Protein AF-A0A661W5M6-F1 (afdb_monomer)

Foldseek 3Di:
DDDDPVVVVVVVVVVVVVLVVVLVVADAFDKFFDFQAAAEAEEEDPCVVVVVVVCVVVVVVVHRYMYGYGDDPPVNNVVSVVVVCPRYND

Nearest PDB structures (foldseek):
  6n2o-assembly1_A  TM=7.840E-01  e=5.916E-04  Magnetococcus marinus MC-1
  6cip-assembly2_C  TM=6.837E-01  e=4.837E-03  Moorella thermoacetica ATCC 39073
  6cip-assembly3_E  TM=6.842E-01  e=5.176E-03  Moorella thermoacetica ATCC 39073
  6ciq-assembly2_C  TM=6.889E-01  e=5.928E-03  Moorella thermoacetica ATCC 39073
  6cin-assembly2_D  TM=6.575E-01  e=6.788E-03  Moorella thermoacetica ATCC 39073

Secondary structure (DSSP, 8-state):
----HHHHHHHHHHHHHHHHHHHHTPPPPEEES-SS-SEEEEEETTHHHHHHHHHHHHHHTT--EEEEEES--SS--HHHHHHHHTT---

Solvent-accessible surface area (backbone atoms only — not comparable to full-atom values): 5263 Å² total; per-residue (Å²): 135,90,80,54,69,66,62,50,49,54,51,50,54,53,49,52,56,51,48,59,56,52,52,73,70,56,74,76,62,47,72,45,68,64,88,78,23,57,36,57,46,76,43,49,69,84,45,52,62,60,56,45,51,48,35,58,55,43,41,73,76,67,44,49,36,22,37,43,36,34,91,62,69,77,65,68,58,58,71,60,50,52,61,66,47,71,66,49,71,75

pLDDT: mean 89.0, std 5.55, range [62.25, 95.62]

Sequence (90 aa):
MIEDAGTRTAMVLKYLRKLGALSQEMGAPQTWGGPGAEVTLIGWGSTYSALGEVVDVVGRDGLKTNLIHMTKVWPFPAALLAERLRSARR

Structure (mmCIF, N/CA/C/O backbone):
data_AF-A0A661W5M6-F1
#
_entry.id   AF-A0A661W5M6-F1
#
loop_
_atom_site.group_PDB
_atom_site.id
_atom_site.type_symbol
_atom_site.label_atom_id
_atom_site.label_alt_id
_atom_site.label_comp_id
_atom_site.label_asym_id
_atom_site.label_entity_id
_atom_site.label_seq_id
_atom_site.pdbx_PDB_ins_code
_atom_site.Cartn_x
_atom_site.Cartn_y
_atom_site.Cartn_z
_atom_site.occupancy
_atom_site.B_iso_or_equiv
_atom_site.auth_seq_id
_atom_site.auth_comp_id
_atom_site.auth_asym_id
_atom_site.auth_atom_id
_atom_site.pdbx_PDB_model_num
ATOM 1 N N . MET A 1 1 ? 5.560 6.554 -37.492 1.00 62.25 1 MET A N 1
ATOM 2 C CA . MET A 1 1 ? 5.719 5.595 -36.377 1.00 62.25 1 MET A CA 1
ATOM 3 C C . MET A 1 1 ? 7.043 4.876 -36.614 1.00 62.25 1 MET A C 1
ATOM 5 O O . MET A 1 1 ? 7.295 4.535 -37.759 1.00 62.25 1 MET A O 1
ATOM 9 N N . ILE A 1 2 ? 7.939 4.775 -35.624 1.00 73.25 2 ILE A N 1
ATOM 10 C CA . ILE A 1 2 ? 9.212 4.044 -35.790 1.00 73.25 2 ILE A CA 1
ATOM 11 C C . ILE A 1 2 ? 8.957 2.593 -35.381 1.00 73.25 2 ILE A C 1
ATOM 13 O O . ILE A 1 2 ? 8.606 2.348 -34.228 1.00 73.25 2 ILE A O 1
ATOM 17 N N . GLU A 1 3 ? 9.111 1.661 -36.319 1.00 84.06 3 GLU A N 1
ATOM 18 C CA . GLU A 1 3 ? 8.780 0.238 -36.136 1.00 84.06 3 GLU A CA 1
ATOM 19 C C . GLU A 1 3 ? 9.994 -0.694 -36.260 1.00 84.06 3 GLU A C 1
ATOM 21 O O . GLU A 1 3 ? 9.852 -1.908 -36.121 1.00 84.06 3 GLU A O 1
ATOM 26 N N . ASP A 1 4 ? 11.202 -0.162 -36.483 1.00 94.69 4 ASP A N 1
ATOM 27 C CA . ASP A 1 4 ? 12.387 -1.013 -36.565 1.00 94.69 4 ASP A CA 1
ATOM 28 C C . ASP A 1 4 ? 12.717 -1.645 -35.200 1.00 94.69 4 ASP A C 1
ATOM 30 O O . ASP A 1 4 ? 12.616 -1.027 -34.130 1.00 94.69 4 ASP A O 1
ATOM 34 N N . ALA A 1 5 ? 13.117 -2.914 -35.244 1.00 91.38 5 ALA A N 1
ATOM 35 C CA . ALA A 1 5 ? 13.315 -3.725 -34.051 1.00 91.38 5 ALA A CA 1
ATOM 36 C C . ALA A 1 5 ? 14.452 -3.209 -33.153 1.00 91.38 5 ALA A C 1
ATOM 38 O O . ALA A 1 5 ? 14.358 -3.302 -31.922 1.00 91.38 5 ALA A O 1
ATOM 39 N N . GLY A 1 6 ? 15.510 -2.648 -33.747 1.00 94.75 6 GLY A N 1
ATOM 40 C CA . GLY A 1 6 ? 16.672 -2.134 -33.026 1.00 94.75 6 GLY A CA 1
ATOM 41 C C . GLY A 1 6 ? 16.311 -0.905 -32.201 1.00 94.75 6 GLY A C 1
ATOM 42 O O . GLY A 1 6 ? 16.516 -0.888 -30.982 1.00 94.75 6 GLY A O 1
ATOM 43 N N . THR A 1 7 ? 15.682 0.090 -32.828 1.00 93.56 7 THR A N 1
ATOM 44 C CA . THR A 1 7 ? 15.257 1.316 -32.141 1.00 93.56 7 THR A CA 1
ATOM 45 C C . THR A 1 7 ? 14.170 1.029 -31.119 1.00 93.56 7 THR A C 1
ATOM 47 O O . THR A 1 7 ? 14.241 1.546 -30.001 1.00 93.56 7 THR A O 1
ATOM 50 N N . ARG A 1 8 ? 13.200 0.156 -31.430 1.00 93.31 8 ARG A N 1
ATOM 51 C CA . ARG A 1 8 ? 12.180 -0.268 -30.456 1.00 93.31 8 ARG A CA 1
ATOM 52 C C . ARG A 1 8 ? 12.829 -0.856 -29.202 1.00 93.31 8 ARG A C 1
ATOM 54 O O . ARG A 1 8 ? 12.476 -0.466 -28.089 1.00 93.31 8 ARG A O 1
ATOM 61 N N . THR A 1 9 ? 13.800 -1.753 -29.370 1.00 95.25 9 THR A N 1
ATOM 62 C CA . THR A 1 9 ? 14.517 -2.380 -28.250 1.00 95.25 9 THR A CA 1
ATOM 63 C C . THR A 1 9 ? 15.300 -1.347 -27.442 1.00 95.25 9 THR A C 1
ATOM 65 O O . THR A 1 9 ? 15.173 -1.293 -26.218 1.00 95.25 9 THR A O 1
ATOM 68 N N . ALA A 1 10 ? 16.050 -0.467 -28.111 1.00 95.38 10 ALA A N 1
ATOM 69 C CA . ALA A 1 10 ? 16.808 0.594 -27.451 1.00 95.38 10 ALA A CA 1
ATOM 70 C C . ALA A 1 10 ? 15.905 1.539 -26.632 1.00 95.38 10 ALA A C 1
ATOM 72 O O . ALA A 1 10 ? 16.254 1.924 -25.511 1.00 95.38 10 ALA A O 1
ATOM 73 N N . MET A 1 11 ? 14.721 1.871 -27.156 1.00 94.12 11 MET A N 1
ATOM 74 C CA . MET A 1 11 ? 13.733 2.719 -26.484 1.00 94.12 11 MET A CA 1
ATOM 75 C C . MET A 1 11 ? 13.106 2.036 -25.265 1.00 94.12 11 MET A C 1
ATOM 77 O O . MET A 1 11 ? 12.994 2.668 -24.211 1.00 94.12 11 MET A O 1
ATOM 81 N N . VAL A 1 12 ? 12.771 0.745 -25.359 1.00 94.25 12 VAL A N 1
ATOM 82 C CA . VAL A 1 12 ? 12.291 -0.042 -24.211 1.00 94.25 12 VAL 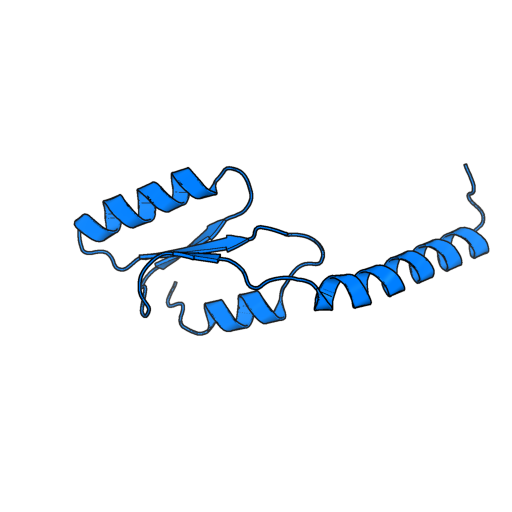A CA 1
ATOM 83 C C . VAL A 1 12 ? 13.358 -0.108 -23.121 1.00 94.25 12 VAL A C 1
ATOM 85 O O . VAL A 1 12 ? 13.073 0.204 -21.967 1.00 94.25 12 VAL A O 1
ATOM 88 N N . LEU A 1 13 ? 14.611 -0.414 -23.468 1.00 95.62 13 LEU A N 1
ATOM 89 C CA . LEU A 1 13 ? 15.707 -0.458 -22.495 1.00 95.62 13 LEU A CA 1
ATOM 90 C C . LEU A 1 13 ? 15.940 0.905 -21.827 1.00 95.62 13 LEU A C 1
ATOM 92 O O . LEU A 1 13 ? 16.194 0.973 -20.624 1.00 95.62 13 LEU A O 1
ATOM 96 N N . LYS A 1 14 ? 15.815 2.008 -22.576 1.00 94.88 14 LYS A N 1
ATOM 97 C CA . LYS A 1 14 ? 15.879 3.369 -22.019 1.00 94.88 14 LYS A CA 1
ATOM 98 C C . LYS A 1 14 ? 14.750 3.631 -21.021 1.00 94.88 14 LYS A C 1
ATOM 100 O O . LYS A 1 14 ? 15.007 4.230 -19.979 1.00 94.88 14 LYS A O 1
ATOM 105 N N . TYR A 1 15 ? 13.528 3.195 -21.322 1.00 93.50 15 TYR A N 1
ATOM 106 C CA . TYR A 1 15 ? 12.388 3.301 -20.412 1.00 93.50 15 TYR A CA 1
ATOM 107 C C . TYR A 1 15 ? 12.590 2.460 -19.142 1.00 93.50 15 TYR A C 1
ATOM 109 O O . TYR A 1 15 ? 12.427 2.981 -18.041 1.00 93.50 15 TYR A O 1
ATOM 117 N N . LEU A 1 16 ? 13.050 1.212 -19.273 1.00 93.31 16 LEU A N 1
ATOM 118 C CA . LEU A 1 16 ? 13.315 0.319 -18.138 1.00 93.31 16 LEU A CA 1
ATOM 119 C C . LEU A 1 16 ? 14.375 0.883 -17.180 1.00 93.31 16 LEU A C 1
ATOM 121 O O . LEU A 1 16 ? 14.188 0.837 -15.966 1.00 93.31 16 LEU A O 1
ATOM 125 N N . ARG A 1 17 ? 15.447 1.499 -17.702 1.00 93.38 17 ARG A N 1
ATOM 126 C CA . ARG A 1 17 ? 16.448 2.185 -16.861 1.00 93.38 17 ARG A CA 1
ATOM 127 C C . ARG A 1 17 ? 15.834 3.311 -16.025 1.00 93.38 17 ARG A C 1
ATOM 129 O O . ARG A 1 17 ? 16.175 3.457 -14.856 1.00 93.38 17 ARG A O 1
ATOM 136 N N . LYS A 1 18 ? 14.908 4.085 -16.603 1.00 91.69 18 LYS A N 1
ATOM 137 C CA . LYS A 1 18 ? 14.189 5.143 -15.875 1.00 91.69 18 LYS A CA 1
ATOM 138 C C . LYS A 1 18 ? 13.250 4.569 -14.817 1.00 91.69 18 LYS A C 1
ATOM 140 O O . LYS A 1 18 ? 13.172 5.125 -13.729 1.00 91.69 18 LYS A O 1
ATOM 145 N N . LEU A 1 19 ? 12.572 3.457 -15.114 1.00 90.94 19 LEU A N 1
ATOM 146 C CA . LEU A 1 19 ? 11.712 2.783 -14.139 1.00 90.94 19 LEU A CA 1
ATOM 147 C C . LEU A 1 19 ? 12.487 2.297 -12.915 1.00 90.94 19 LEU A C 1
ATOM 149 O O . LEU A 1 19 ? 11.986 2.437 -11.804 1.00 90.94 19 LEU A O 1
ATOM 153 N N . GLY A 1 20 ? 13.704 1.780 -13.105 1.00 87.12 20 GLY A N 1
ATOM 154 C CA . GLY A 1 20 ? 14.568 1.375 -11.996 1.00 87.12 20 GLY A CA 1
ATOM 155 C C . GLY A 1 20 ? 14.848 2.524 -11.022 1.00 87.12 20 GLY A C 1
ATOM 156 O O . GLY A 1 20 ? 14.677 2.355 -9.819 1.00 87.12 20 GLY A O 1
ATOM 157 N N . ALA A 1 21 ? 15.194 3.707 -11.544 1.00 87.69 21 ALA A N 1
ATOM 158 C CA . ALA A 1 21 ? 15.404 4.907 -10.731 1.00 87.69 21 ALA A CA 1
ATOM 159 C C . ALA A 1 21 ? 14.106 5.387 -10.056 1.00 87.69 21 ALA A C 1
ATOM 161 O O . ALA A 1 21 ? 14.079 5.584 -8.845 1.00 87.69 21 ALA A O 1
ATOM 162 N N . LEU A 1 22 ? 13.001 5.471 -10.809 1.00 86.81 22 LEU A N 1
ATOM 163 C CA . LEU A 1 22 ? 11.689 5.868 -10.278 1.00 86.81 22 LEU A CA 1
ATOM 164 C C . LEU A 1 22 ? 11.195 4.938 -9.164 1.00 86.81 22 LEU A C 1
ATOM 166 O O . LEU A 1 22 ? 10.520 5.392 -8.245 1.00 86.81 22 LEU A O 1
ATOM 170 N N . SER A 1 23 ? 11.537 3.648 -9.228 1.00 85.56 23 SER A N 1
A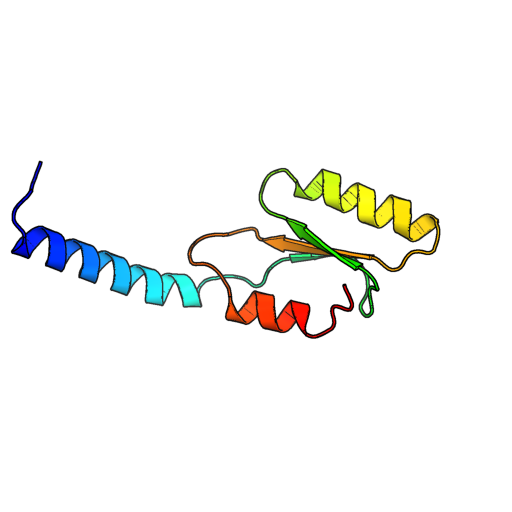TOM 171 C CA . SER A 1 23 ? 11.190 2.683 -8.185 1.00 85.56 23 SER A CA 1
ATOM 172 C C . SER A 1 23 ? 11.846 3.010 -6.841 1.00 85.56 23 SER A C 1
ATOM 174 O O . SER A 1 23 ? 11.275 2.662 -5.813 1.00 85.56 23 SER A O 1
ATOM 176 N N . GLN A 1 24 ? 13.017 3.658 -6.831 1.00 84.38 24 GLN A N 1
ATOM 177 C CA . GLN A 1 24 ? 13.702 4.080 -5.599 1.00 84.38 24 GLN A CA 1
ATOM 178 C C . GLN A 1 24 ? 13.104 5.366 -5.010 1.00 84.38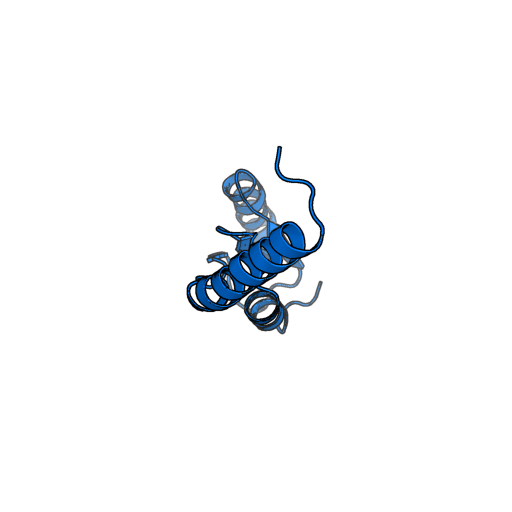 24 GLN A C 1
ATOM 180 O O . GLN A 1 24 ? 13.211 5.610 -3.815 1.00 84.38 24 GLN A O 1
ATOM 185 N N . GLU A 1 25 ? 12.435 6.173 -5.836 1.00 85.12 25 GLU A N 1
ATOM 186 C CA . GLU A 1 25 ? 11.734 7.400 -5.429 1.00 85.12 25 GLU A CA 1
ATOM 187 C C . GLU A 1 25 ? 10.271 7.143 -5.020 1.00 85.12 25 GLU A C 1
ATOM 189 O O . GLU A 1 25 ? 9.494 8.071 -4.760 1.00 85.12 25 GLU A O 1
ATOM 194 N N . MET A 1 26 ? 9.848 5.878 -4.995 1.00 83.19 26 MET A N 1
ATOM 195 C CA . MET A 1 26 ? 8.515 5.518 -4.538 1.00 83.19 26 MET A CA 1
ATOM 196 C C . MET A 1 26 ? 8.398 5.697 -3.029 1.00 83.19 26 MET A C 1
ATOM 198 O O . MET A 1 26 ? 9.069 5.028 -2.250 1.00 83.19 26 MET A O 1
ATOM 202 N N . GLY A 1 27 ? 7.490 6.579 -2.615 1.00 80.56 27 GLY A N 1
ATOM 203 C CA . GLY A 1 27 ? 7.098 6.683 -1.216 1.00 80.56 27 GLY A CA 1
ATOM 204 C C . GLY A 1 27 ? 6.400 5.409 -0.740 1.00 80.56 27 GLY A C 1
ATOM 205 O O . GLY A 1 27 ? 5.731 4.723 -1.518 1.00 80.56 27 GLY A O 1
ATOM 206 N N . ALA A 1 28 ? 6.530 5.112 0.553 1.00 81.12 28 ALA A N 1
ATOM 207 C CA . ALA A 1 28 ? 5.773 4.035 1.175 1.00 81.12 28 ALA A CA 1
ATOM 208 C C . ALA A 1 28 ? 4.256 4.285 1.031 1.00 81.12 28 ALA A C 1
ATOM 210 O O . ALA A 1 28 ? 3.820 5.436 1.155 1.00 81.12 28 ALA A O 1
ATOM 211 N N . PRO A 1 29 ? 3.445 3.233 0.806 1.00 85.88 29 PRO A N 1
ATOM 212 C CA . PRO A 1 29 ? 1.992 3.344 0.858 1.00 85.88 29 PRO A CA 1
ATOM 213 C C . PRO A 1 29 ? 1.534 3.963 2.180 1.00 85.88 29 PRO A C 1
ATOM 215 O O . PRO A 1 29 ? 2.080 3.656 3.246 1.00 85.88 29 PRO A O 1
ATOM 218 N N . GLN A 1 30 ? 0.525 4.827 2.114 1.00 87.38 30 GLN A N 1
ATOM 219 C CA . GLN A 1 30 ? -0.063 5.418 3.308 1.00 87.38 30 GLN A CA 1
ATOM 220 C C . GLN A 1 30 ? -0.837 4.337 4.056 1.00 87.38 30 GLN A C 1
ATOM 222 O O . GLN A 1 30 ? -1.531 3.530 3.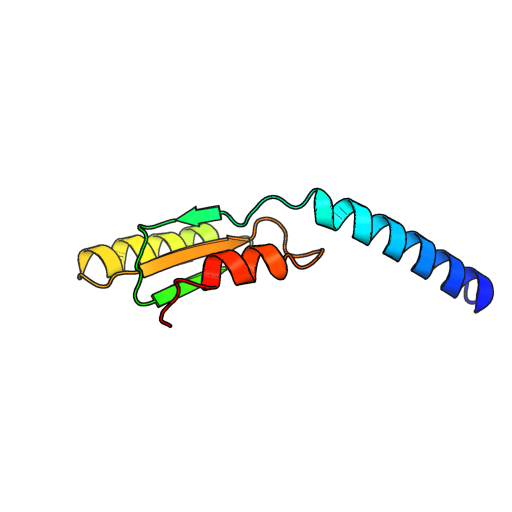444 1.00 87.38 30 GLN A O 1
ATOM 227 N N . THR A 1 31 ? -0.688 4.289 5.377 1.00 88.31 31 THR A N 1
ATOM 228 C CA . THR A 1 31 ? -1.425 3.346 6.222 1.00 88.31 31 THR A CA 1
ATOM 229 C C . THR A 1 31 ? -2.322 4.124 7.165 1.00 88.31 31 THR A C 1
ATOM 231 O O . THR A 1 31 ? -1.865 5.070 7.805 1.00 88.31 31 THR A O 1
ATOM 234 N N . TRP A 1 32 ? -3.580 3.715 7.255 1.00 86.50 32 TRP A N 1
ATOM 235 C CA . TRP A 1 32 ? -4.552 4.260 8.186 1.00 86.50 32 TRP A CA 1
ATOM 236 C C . TRP A 1 32 ? -5.126 3.148 9.068 1.00 86.50 32 TRP A C 1
ATOM 238 O O . TRP A 1 32 ? -5.361 2.039 8.596 1.00 86.50 32 TRP A O 1
ATOM 248 N N . GLY A 1 33 ? -5.314 3.434 10.356 1.00 80.94 33 GLY A N 1
ATOM 249 C CA . GLY A 1 33 ? -5.669 2.460 11.386 1.00 80.94 33 GLY A CA 1
ATOM 250 C C . GLY A 1 33 ? -4.467 2.055 12.245 1.00 80.94 33 GLY A C 1
ATOM 251 O O . GLY A 1 33 ? -3.322 2.422 11.972 1.00 80.94 33 GLY A O 1
ATOM 252 N N . GLY A 1 34 ? -4.739 1.327 13.326 1.00 76.25 34 GLY A N 1
ATOM 253 C CA . GLY A 1 34 ? -3.716 0.859 14.262 1.00 76.25 34 GLY A CA 1
ATOM 254 C C . GLY A 1 34 ? -2.986 -0.410 13.792 1.00 76.25 34 GLY A C 1
ATOM 255 O O . GLY A 1 34 ? -3.458 -1.109 12.892 1.00 76.25 34 GLY A O 1
ATOM 256 N N . PRO A 1 35 ? -1.835 -0.746 14.403 1.00 74.81 35 PRO A N 1
ATOM 257 C CA . PRO A 1 35 ? -1.180 -2.033 14.182 1.00 74.81 35 PRO A CA 1
ATOM 258 C C . PRO A 1 35 ? -2.053 -3.199 14.685 1.00 74.81 35 PRO A C 1
ATOM 260 O O . PRO A 1 35 ? -2.843 -3.042 15.614 1.00 74.81 35 PRO A O 1
ATOM 263 N N . GLY A 1 36 ? -1.875 -4.390 14.102 1.00 77.75 36 GLY A N 1
ATOM 264 C CA . GLY A 1 36 ? -2.575 -5.608 14.539 1.00 77.75 36 GLY A CA 1
ATOM 265 C C . GLY A 1 36 ? -4.020 -5.729 14.044 1.00 77.75 36 GLY A C 1
ATOM 266 O O . GLY A 1 36 ? -4.860 -6.286 14.751 1.00 77.75 36 GLY A O 1
ATOM 267 N N . ALA A 1 37 ? -4.307 -5.200 12.852 1.00 86.44 37 ALA A N 1
ATOM 268 C CA . ALA A 1 37 ? -5.583 -5.402 12.179 1.00 86.44 37 ALA A CA 1
ATOM 269 C C . ALA A 1 37 ? -5.814 -6.885 11.836 1.00 86.44 37 ALA A C 1
ATOM 271 O O . ALA A 1 37 ? -4.902 -7.609 11.436 1.00 86.44 37 ALA A O 1
ATOM 272 N N . GLU A 1 38 ? -7.056 -7.333 11.987 1.00 89.19 38 GLU A N 1
ATOM 273 C CA . GLU A 1 38 ? -7.515 -8.650 11.552 1.00 89.19 38 GLU A CA 1
ATOM 274 C C . GLU A 1 38 ? -7.790 -8.701 10.052 1.00 89.19 38 GLU A C 1
ATOM 276 O O . GLU A 1 38 ? -7.647 -9.771 9.463 1.00 89.19 38 GLU A O 1
ATOM 281 N N . VAL A 1 39 ? -8.176 -7.563 9.467 1.00 91.38 39 VAL A N 1
ATOM 282 C CA . VAL A 1 39 ? -8.425 -7.393 8.033 1.00 91.38 39 VAL A CA 1
ATOM 283 C C . VAL A 1 39 ? -7.713 -6.138 7.545 1.00 91.38 39 VAL A C 1
ATOM 285 O O . VAL A 1 39 ? -7.893 -5.055 8.113 1.00 91.38 39 VAL A O 1
ATOM 288 N N . THR A 1 40 ? -6.933 -6.283 6.476 1.00 93.31 40 THR A N 1
ATOM 289 C CA . THR A 1 40 ? -6.252 -5.169 5.815 1.00 93.31 40 THR A CA 1
ATOM 290 C C . THR A 1 40 ? -6.887 -4.864 4.466 1.00 93.31 40 THR A C 1
ATOM 292 O O . THR A 1 40 ? -6.831 -5.659 3.533 1.00 93.31 40 THR A O 1
ATOM 295 N N . LEU A 1 41 ? -7.464 -3.671 4.336 1.00 93.88 41 LEU A N 1
ATOM 296 C CA . LEU A 1 41 ? -7.978 -3.163 3.069 1.00 93.88 41 LEU A CA 1
ATOM 297 C C . LEU A 1 41 ? -6.831 -2.571 2.250 1.00 93.88 41 LEU A C 1
ATOM 299 O O . LEU A 1 41 ? -5.986 -1.855 2.783 1.00 93.88 41 LEU A O 1
ATOM 303 N N . ILE A 1 42 ? -6.808 -2.838 0.945 1.00 93.88 42 ILE A N 1
ATOM 304 C CA . ILE A 1 42 ? -5.823 -2.267 0.020 1.00 93.88 42 ILE A CA 1
ATOM 305 C C . ILE A 1 42 ? -6.566 -1.500 -1.068 1.00 93.88 42 ILE A C 1
ATOM 307 O O . ILE A 1 42 ? -7.480 -2.031 -1.695 1.00 93.88 42 ILE A O 1
ATOM 311 N N . GLY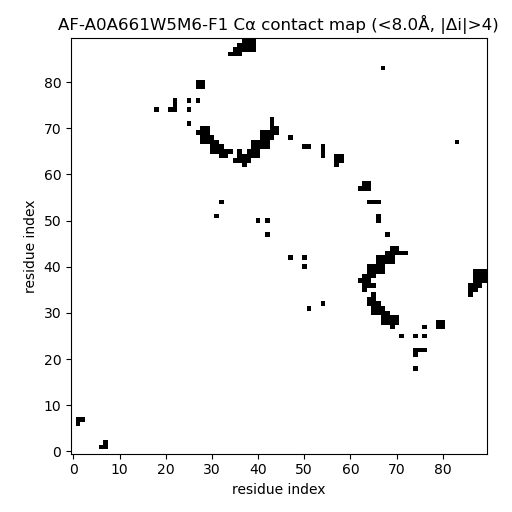 A 1 43 ? -6.164 -0.255 -1.312 1.00 93.88 43 GLY A N 1
ATOM 312 C CA . GLY A 1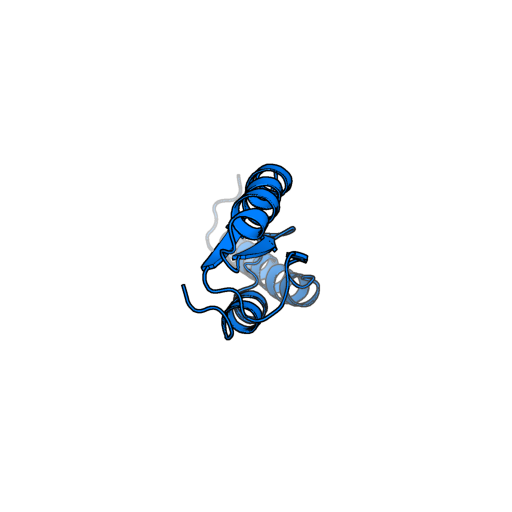 43 ? -6.779 0.585 -2.338 1.00 93.88 43 GLY A CA 1
ATOM 313 C C . GLY A 1 43 ? -5.813 1.570 -2.975 1.00 93.88 43 GLY A C 1
ATOM 314 O O . GLY A 1 43 ? -4.672 1.724 -2.541 1.00 93.88 43 GLY A O 1
ATOM 315 N N . TRP A 1 44 ? -6.274 2.241 -4.025 1.00 94.62 44 TRP A N 1
ATOM 316 C CA . TRP A 1 44 ? -5.537 3.298 -4.710 1.00 94.62 44 TRP A CA 1
ATOM 317 C C . TRP A 1 44 ? -6.511 4.296 -5.340 1.00 94.62 44 TRP A C 1
ATOM 319 O O . TRP A 1 44 ? -7.674 3.987 -5.597 1.00 94.62 44 TRP A O 1
ATOM 329 N N . GLY A 1 45 ? -6.039 5.515 -5.600 1.00 91.38 45 GLY A N 1
ATOM 330 C CA . GLY A 1 45 ? -6.865 6.560 -6.211 1.00 91.38 45 GLY A CA 1
ATOM 331 C C . GLY A 1 45 ? -8.080 6.948 -5.357 1.00 91.38 45 GLY A C 1
ATOM 332 O O . GLY A 1 45 ? -7.977 7.076 -4.136 1.00 91.38 45 GLY A O 1
ATOM 333 N N . SER A 1 46 ? -9.232 7.142 -6.003 1.00 92.81 46 SER A N 1
ATOM 334 C CA . SER A 1 46 ? -10.451 7.689 -5.387 1.00 92.81 46 SER A CA 1
ATOM 335 C C . SER A 1 46 ? -11.078 6.810 -4.305 1.00 92.81 46 SER A C 1
ATOM 337 O O . SER A 1 46 ? -11.894 7.301 -3.530 1.00 92.81 46 SER A O 1
ATOM 339 N N . THR A 1 47 ? -10.685 5.539 -4.188 1.00 93.62 47 THR A N 1
ATOM 340 C CA . THR A 1 47 ? -11.210 4.652 -3.140 1.00 93.62 47 THR A CA 1
ATOM 341 C C . THR A 1 47 ? -10.683 4.991 -1.745 1.00 93.62 47 THR A C 1
ATOM 343 O O . THR A 1 47 ? -11.120 4.367 -0.783 1.00 93.62 47 THR A O 1
ATOM 346 N N . TYR A 1 48 ? -9.769 5.966 -1.615 1.00 91.94 48 TYR A N 1
ATOM 347 C CA . TYR A 1 48 ? -9.196 6.383 -0.333 1.00 91.94 48 TYR A CA 1
ATOM 348 C C . TYR A 1 48 ? -10.270 6.685 0.714 1.00 91.94 48 TYR A C 1
ATOM 350 O O . TYR A 1 48 ? -10.286 6.064 1.772 1.00 91.94 48 TYR A O 1
ATOM 358 N N . SER A 1 49 ? -11.189 7.598 0.391 1.00 91.19 49 SER A N 1
ATOM 359 C CA . SER A 1 49 ? -12.216 8.051 1.330 1.00 91.19 49 SER A CA 1
ATOM 360 C C . SER A 1 49 ? -13.206 6.942 1.660 1.00 91.19 49 SER A C 1
ATOM 362 O O . SER A 1 49 ? -13.477 6.706 2.828 1.00 91.19 49 SER A O 1
ATOM 364 N N . ALA A 1 50 ? -13.673 6.204 0.649 1.00 94.56 50 ALA A N 1
ATOM 365 C CA . ALA A 1 50 ? -14.649 5.135 0.846 1.00 94.56 50 ALA A CA 1
ATOM 366 C C . ALA A 1 50 ? -14.098 3.989 1.712 1.00 94.56 50 ALA A C 1
ATOM 368 O O . ALA A 1 50 ? -14.742 3.567 2.665 1.00 94.56 50 ALA A O 1
ATOM 369 N N . LEU A 1 51 ? -12.887 3.494 1.421 1.00 94.06 51 LEU A N 1
ATOM 370 C CA . LEU A 1 51 ? -12.250 2.454 2.244 1.00 94.06 51 LEU A CA 1
ATOM 371 C C . LEU A 1 51 ? -11.928 2.964 3.644 1.00 94.06 51 LEU A C 1
ATOM 373 O O . LEU A 1 51 ? -11.949 2.217 4.617 1.00 94.06 51 LEU A O 1
ATOM 377 N N . GLY A 1 52 ? -11.625 4.246 3.718 1.00 91.88 52 GLY A N 1
ATOM 378 C CA . GLY A 1 52 ? -11.400 4.947 4.946 1.00 91.88 52 GLY A CA 1
ATOM 379 C C . GLY A 1 52 ? -12.600 4.986 5.886 1.00 91.88 52 GLY A C 1
ATOM 380 O O . GLY A 1 52 ? -12.518 4.556 7.033 1.00 91.88 52 GLY A O 1
ATOM 381 N N . GLU A 1 53 ? -13.741 5.426 5.362 1.00 92.56 53 GLU A N 1
ATOM 382 C CA . GLU A 1 53 ? -15.023 5.394 6.067 1.00 92.56 53 GLU A CA 1
ATOM 383 C C . GLU A 1 53 ? -15.373 3.977 6.524 1.00 92.56 53 GLU A C 1
ATOM 385 O O . GLU A 1 53 ? -15.859 3.796 7.638 1.00 92.56 53 GLU A O 1
ATOM 390 N N . VAL A 1 54 ? -15.075 2.959 5.708 1.00 92.88 54 VAL A N 1
ATOM 391 C CA . VAL A 1 54 ? -15.261 1.558 6.107 1.00 92.88 54 VAL A CA 1
ATOM 392 C C . VAL A 1 54 ? -14.425 1.226 7.340 1.00 92.88 54 VAL A C 1
ATOM 394 O O . VAL A 1 54 ? -14.988 0.677 8.282 1.00 92.88 54 VAL A O 1
ATOM 397 N N . VAL A 1 55 ? -13.131 1.578 7.371 1.00 92.31 55 VAL A N 1
ATOM 398 C CA . VAL A 1 55 ? -12.263 1.346 8.544 1.00 92.31 55 VAL A CA 1
ATOM 399 C C . VAL A 1 55 ? -12.832 2.015 9.797 1.00 92.31 55 VAL A C 1
ATOM 401 O O . VAL A 1 55 ? -12.859 1.393 10.859 1.00 92.31 55 VAL A O 1
ATOM 404 N N . ASP A 1 56 ? -13.328 3.245 9.677 1.00 90.62 56 ASP A N 1
ATOM 405 C CA . ASP A 1 56 ? -13.925 3.970 10.800 1.00 90.62 56 ASP A CA 1
ATOM 406 C C . ASP A 1 56 ? -15.227 3.333 11.295 1.00 90.62 56 ASP A C 1
ATOM 408 O O . ASP A 1 56 ? -15.441 3.220 12.504 1.00 90.62 56 ASP A O 1
ATOM 412 N N . VAL A 1 57 ? -16.111 2.926 10.382 1.00 92.75 57 VAL A N 1
ATOM 413 C CA . VAL A 1 57 ? -17.413 2.338 10.725 1.00 92.75 57 VAL A CA 1
ATOM 414 C C . VAL A 1 57 ? -17.229 0.972 11.378 1.00 92.75 57 VAL A C 1
ATOM 416 O O . VAL A 1 57 ? -17.701 0.766 12.492 1.00 92.75 57 VAL A O 1
ATOM 419 N N . VAL A 1 58 ? -16.489 0.059 10.748 1.00 89.75 58 VAL A N 1
ATOM 420 C CA . VAL A 1 58 ? -16.316 -1.304 11.285 1.00 89.75 58 VAL A CA 1
ATOM 421 C C . VAL A 1 58 ? -15.427 -1.327 12.530 1.00 89.75 58 VAL A C 1
ATOM 423 O O . VAL A 1 58 ? -15.596 -2.182 13.399 1.00 89.75 58 VAL A O 1
ATOM 426 N N . GLY A 1 59 ? -14.519 -0.352 12.657 1.00 86.56 59 GLY A N 1
ATOM 427 C CA . GLY A 1 59 ? -13.738 -0.131 13.868 1.00 86.56 59 GLY A CA 1
ATOM 428 C C . GLY A 1 59 ? -14.612 0.203 15.079 1.00 86.56 59 GLY A C 1
ATOM 429 O O . GLY A 1 59 ? -14.320 -0.259 16.183 1.00 86.56 59 GLY A O 1
ATOM 430 N N . ARG A 1 60 ? -15.717 0.943 14.887 1.00 87.56 60 ARG A N 1
ATOM 431 C CA . ARG A 1 60 ? -16.708 1.215 15.950 1.00 87.56 60 ARG A CA 1
ATOM 432 C C . ARG A 1 60 ? -17.469 -0.040 16.370 1.00 87.56 60 ARG A C 1
ATOM 434 O O . ARG A 1 60 ? -17.795 -0.170 17.546 1.00 87.56 60 ARG A O 1
ATOM 441 N N . ASP A 1 61 ? -17.665 -0.976 15.447 1.00 88.88 61 ASP A N 1
ATOM 442 C CA . ASP A 1 61 ? -18.298 -2.275 15.707 1.00 88.88 61 ASP A CA 1
ATOM 443 C C . ASP A 1 61 ? -17.325 -3.304 16.324 1.00 88.88 61 ASP A C 1
ATOM 445 O O . ASP A 1 61 ? -17.675 -4.464 16.541 1.00 88.88 61 ASP A O 1
ATOM 449 N N . GLY A 1 62 ? -16.092 -2.886 16.639 1.00 85.94 62 GLY A N 1
ATOM 450 C CA . GLY A 1 62 ? -15.086 -3.694 17.328 1.00 85.94 62 GLY A CA 1
ATOM 451 C C . GLY A 1 62 ? -14.205 -4.544 16.411 1.00 85.94 62 GLY A C 1
ATOM 452 O O . GLY A 1 62 ? -13.306 -5.230 16.906 1.00 85.94 62 GLY A O 1
ATOM 453 N N . LEU A 1 63 ? -14.403 -4.488 15.089 1.00 88.12 63 LEU A N 1
ATOM 454 C CA . LEU A 1 63 ? -13.539 -5.179 14.136 1.00 88.12 63 LEU A CA 1
ATOM 455 C C . LEU A 1 63 ? -12.240 -4.392 13.939 1.00 88.12 63 LEU A C 1
ATOM 457 O O . LEU A 1 63 ? -12.239 -3.238 13.514 1.00 88.12 63 LEU A O 1
ATOM 461 N N . LYS A 1 64 ? -11.096 -5.030 14.199 1.00 89.19 64 LYS A N 1
ATOM 462 C CA . LYS A 1 64 ? -9.790 -4.398 13.983 1.00 89.19 64 LYS A CA 1
ATOM 463 C C . LYS A 1 64 ? -9.452 -4.394 12.497 1.00 89.19 64 LYS A C 1
ATOM 465 O O . LYS A 1 64 ? -9.005 -5.407 11.965 1.00 89.19 64 LYS A O 1
ATOM 470 N N . THR A 1 65 ? -9.611 -3.255 11.838 1.00 92.56 65 THR A N 1
ATOM 471 C CA . THR A 1 65 ? -9.266 -3.087 10.420 1.00 92.56 65 THR A CA 1
ATOM 472 C C . THR A 1 65 ? -8.261 -1.971 10.202 1.00 92.56 65 THR A C 1
ATOM 474 O O . THR A 1 65 ? -8.237 -0.992 10.947 1.00 92.56 65 THR A O 1
ATOM 477 N N . ASN A 1 66 ? -7.451 -2.095 9.156 1.00 93.06 66 ASN A N 1
ATOM 478 C CA . ASN A 1 66 ? -6.609 -1.011 8.663 1.00 93.06 66 ASN A CA 1
ATOM 479 C C . ASN A 1 66 ? -6.708 -0.900 7.136 1.00 93.06 66 ASN A C 1
ATOM 481 O O . ASN A 1 66 ? -7.194 -1.801 6.454 1.00 93.06 66 ASN A O 1
ATOM 485 N N . LEU A 1 67 ? -6.245 0.227 6.608 1.00 94.00 67 LEU A N 1
ATOM 486 C CA . LEU A 1 67 ? -6.192 0.524 5.184 1.00 94.00 67 LEU A CA 1
ATOM 487 C C . LEU A 1 67 ? -4.749 0.811 4.781 1.00 94.00 67 LEU A C 1
ATOM 489 O O . LEU A 1 67 ? -4.102 1.679 5.359 1.00 94.00 67 LEU A O 1
ATOM 493 N N . ILE A 1 68 ? -4.270 0.125 3.749 1.00 93.69 68 ILE A N 1
ATOM 494 C CA . ILE A 1 68 ? -3.070 0.481 3.000 1.00 93.69 68 ILE A CA 1
ATOM 495 C C . ILE A 1 68 ? -3.515 1.128 1.688 1.00 93.69 68 ILE A C 1
ATOM 497 O O . ILE A 1 68 ? -4.077 0.472 0.811 1.00 93.69 68 ILE A O 1
ATOM 501 N N . HIS A 1 69 ? -3.248 2.422 1.529 1.00 93.69 69 HIS A N 1
ATOM 502 C CA . HIS A 1 69 ? -3.564 3.157 0.311 1.00 93.69 69 HIS A CA 1
ATOM 503 C C . HIS A 1 69 ? -2.308 3.511 -0.483 1.00 93.69 69 HIS A C 1
ATOM 505 O O . HIS A 1 69 ? -1.359 4.119 0.021 1.00 93.69 69 HIS A O 1
ATOM 511 N N . MET A 1 70 ? -2.294 3.107 -1.750 1.00 92.44 70 MET A N 1
ATOM 512 C CA . MET A 1 70 ? -1.207 3.385 -2.679 1.00 92.44 70 MET A CA 1
ATOM 513 C C . MET A 1 70 ? -1.488 4.679 -3.444 1.00 92.44 70 MET A C 1
ATOM 515 O O . MET A 1 70 ? -2.420 4.762 -4.246 1.00 92.44 70 MET A O 1
ATOM 519 N N . THR A 1 71 ? -0.623 5.675 -3.258 1.00 87.62 71 THR A N 1
ATOM 520 C CA . THR A 1 71 ? -0.669 6.939 -4.012 1.00 87.62 71 THR A CA 1
ATOM 521 C C . THR A 1 71 ? -0.107 6.794 -5.427 1.00 87.62 71 THR A C 1
ATOM 523 O O . THR A 1 71 ? -0.542 7.483 -6.347 1.00 87.62 71 THR A O 1
ATOM 526 N N . LYS A 1 72 ? 0.845 5.874 -5.619 1.00 88.81 72 LYS A N 1
ATOM 527 C CA . LYS A 1 72 ? 1.444 5.517 -6.909 1.00 88.81 72 LYS A CA 1
ATOM 528 C C . LYS A 1 72 ? 1.394 4.001 -7.074 1.00 88.81 72 LYS A C 1
ATOM 530 O O . LYS A 1 72 ? 1.916 3.276 -6.234 1.00 88.81 72 LYS A O 1
ATOM 535 N N . VAL A 1 73 ? 0.783 3.538 -8.163 1.00 90.50 73 VAL A N 1
ATOM 536 C CA . VAL A 1 73 ? 0.673 2.101 -8.488 1.00 90.50 73 VAL A CA 1
ATOM 537 C C . VAL A 1 73 ? 1.776 1.650 -9.448 1.00 90.50 73 VAL A C 1
ATOM 539 O O . VAL A 1 73 ? 2.113 0.471 -9.476 1.00 90.50 73 VAL A O 1
ATOM 542 N N . TRP A 1 74 ? 2.346 2.577 -10.228 1.00 89.56 74 TRP A N 1
ATOM 543 C CA . TRP A 1 74 ? 3.435 2.290 -11.160 1.00 89.56 74 TRP A CA 1
ATOM 544 C C . TRP A 1 74 ? 4.647 3.211 -10.931 1.00 89.56 74 TRP A C 1
ATOM 546 O O . TRP A 1 74 ? 4.455 4.430 -10.863 1.00 89.56 74 TRP A O 1
ATOM 556 N N . PRO A 1 75 ? 5.886 2.679 -10.875 1.00 90.50 75 PRO A N 1
ATOM 557 C CA . PRO A 1 75 ? 6.240 1.253 -10.778 1.00 90.50 75 PRO A CA 1
ATOM 558 C C . PRO A 1 75 ? 5.517 0.555 -9.618 1.00 90.50 75 PRO A C 1
ATOM 560 O O . PRO A 1 75 ? 5.072 1.223 -8.696 1.00 90.50 75 PRO A O 1
ATOM 563 N N . PHE A 1 76 ? 5.304 -0.758 -9.675 1.00 90.50 76 PHE A N 1
ATOM 564 C CA . PHE A 1 76 ? 4.574 -1.420 -8.590 1.00 90.50 76 PHE A CA 1
ATOM 565 C C . PHE A 1 76 ? 5.473 -1.575 -7.349 1.00 90.50 76 PHE A C 1
ATOM 567 O O . PHE A 1 76 ? 6.530 -2.206 -7.459 1.00 90.50 76 PHE A O 1
ATOM 574 N N . PRO A 1 77 ? 5.092 -1.050 -6.165 1.00 88.69 77 PRO A N 1
ATOM 575 C CA . PRO A 1 77 ? 5.955 -1.014 -4.984 1.00 88.69 77 PRO A CA 1
ATOM 576 C C . PRO A 1 77 ? 5.917 -2.342 -4.208 1.00 88.69 77 PRO A C 1
ATOM 578 O O . PRO A 1 77 ? 5.603 -2.375 -3.019 1.00 88.69 77 PRO A O 1
ATOM 581 N N . ALA A 1 78 ? 6.233 -3.455 -4.878 1.00 89.25 78 ALA A N 1
ATOM 582 C CA . ALA A 1 78 ? 6.055 -4.807 -4.343 1.00 89.25 78 ALA A CA 1
ATOM 583 C C . ALA A 1 78 ? 6.766 -5.029 -2.998 1.00 89.25 78 ALA A C 1
ATOM 585 O O . ALA A 1 78 ? 6.169 -5.572 -2.075 1.00 89.25 78 ALA A O 1
ATOM 586 N N . ALA A 1 79 ? 8.020 -4.583 -2.869 1.00 88.81 79 ALA A N 1
ATOM 587 C CA . ALA A 1 79 ? 8.809 -4.776 -1.652 1.00 88.81 79 ALA A CA 1
ATOM 588 C C . ALA A 1 79 ? 8.232 -4.007 -0.450 1.00 88.81 79 ALA A C 1
ATOM 590 O O . ALA A 1 79 ? 8.087 -4.574 0.632 1.00 88.81 79 ALA A O 1
ATOM 591 N N . LEU A 1 80 ? 7.850 -2.742 -0.659 1.00 87.69 80 LEU A N 1
ATOM 592 C CA . LEU A 1 80 ? 7.254 -1.890 0.375 1.00 87.69 80 LEU A CA 1
ATOM 593 C C . LEU A 1 80 ? 5.875 -2.408 0.791 1.00 87.69 80 LEU A C 1
ATOM 595 O O . LEU A 1 80 ? 5.560 -2.454 1.979 1.00 87.69 80 LEU A O 1
ATOM 599 N N . LEU A 1 81 ? 5.054 -2.824 -0.177 1.00 89.50 81 LEU A N 1
ATOM 600 C CA . LEU A 1 81 ? 3.743 -3.393 0.111 1.00 89.50 81 LEU A CA 1
ATOM 601 C C . LEU A 1 81 ? 3.873 -4.722 0.863 1.00 89.50 81 LEU A C 1
ATOM 603 O O . LEU A 1 81 ? 3.216 -4.903 1.884 1.00 89.50 81 LEU A O 1
ATOM 607 N N . ALA A 1 82 ? 4.757 -5.616 0.415 1.00 90.19 82 ALA A N 1
ATOM 608 C CA . ALA A 1 82 ? 5.021 -6.880 1.096 1.00 90.19 82 ALA A CA 1
ATOM 609 C C . ALA A 1 82 ? 5.479 -6.653 2.541 1.00 90.19 82 ALA A C 1
ATOM 611 O O . ALA A 1 82 ? 5.017 -7.346 3.442 1.00 90.19 82 ALA A O 1
ATO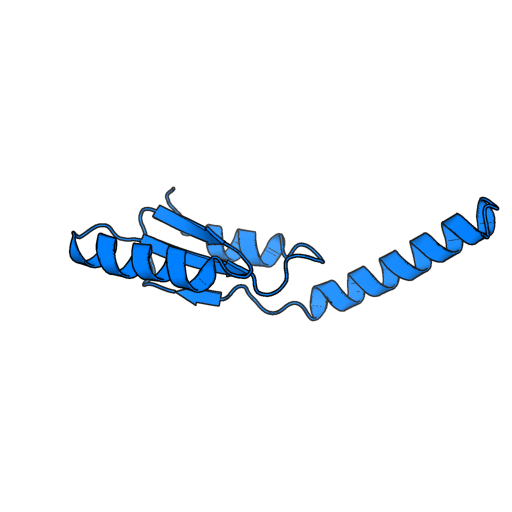M 612 N N . GLU A 1 83 ? 6.327 -5.649 2.784 1.00 88.75 83 GLU A N 1
ATOM 613 C CA . GLU A 1 83 ? 6.726 -5.249 4.132 1.00 88.75 83 GLU A CA 1
ATOM 614 C C . GLU A 1 83 ? 5.545 -4.843 5.013 1.00 88.75 83 GLU A C 1
ATOM 616 O O . GLU A 1 83 ? 5.459 -5.294 6.158 1.00 88.75 83 GLU A O 1
ATOM 621 N N . ARG A 1 84 ? 4.625 -4.032 4.486 1.00 85.38 84 ARG A N 1
ATOM 622 C CA . ARG A 1 84 ? 3.432 -3.599 5.224 1.00 85.38 84 ARG A CA 1
ATOM 623 C C . ARG A 1 84 ? 2.452 -4.740 5.478 1.00 85.38 84 ARG A C 1
ATOM 625 O O . ARG A 1 84 ? 1.814 -4.755 6.523 1.00 85.38 84 ARG A O 1
ATOM 632 N N . LEU A 1 85 ? 2.378 -5.707 4.569 1.00 88.38 85 LEU A N 1
ATOM 633 C CA . LEU A 1 85 ? 1.499 -6.868 4.692 1.00 88.38 85 LEU A CA 1
ATOM 634 C C . LEU A 1 85 ? 2.047 -7.967 5.609 1.00 88.38 85 LEU A C 1
ATOM 636 O O . LEU A 1 85 ? 1.300 -8.876 5.953 1.00 88.38 85 LEU A O 1
ATOM 640 N N . ARG A 1 86 ? 3.304 -7.895 6.075 1.00 88.38 86 ARG A N 1
ATOM 641 C CA . ARG A 1 86 ? 3.867 -8.913 6.989 1.00 88.38 86 ARG A CA 1
ATOM 642 C C . ARG A 1 86 ? 3.077 -9.0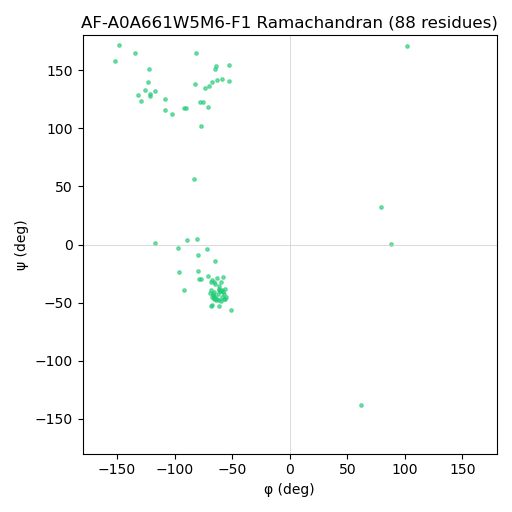82 8.288 1.00 88.38 86 ARG A C 1
ATOM 644 O O . ARG A 1 86 ? 3.121 -10.154 8.880 1.00 88.38 86 ARG A O 1
ATOM 651 N N . SER A 1 87 ? 2.403 -8.032 8.751 1.00 82.31 87 SER A N 1
ATOM 652 C CA . SER A 1 87 ? 1.564 -8.063 9.954 1.00 82.31 87 SER A CA 1
ATOM 653 C C . SER A 1 87 ? 0.077 -8.280 9.660 1.00 82.31 87 SER A C 1
ATOM 655 O O . SER A 1 87 ? -0.707 -8.368 10.605 1.00 82.31 87 SER A O 1
ATOM 657 N N . ALA A 1 88 ? -0.316 -8.356 8.383 1.00 85.25 88 ALA A N 1
ATOM 658 C CA . ALA A 1 88 ? -1.699 -8.572 7.986 1.00 85.25 88 ALA A CA 1
ATOM 659 C C . ALA A 1 88 ? -2.100 -10.028 8.243 1.00 85.25 88 ALA A C 1
ATOM 661 O O . ALA A 1 88 ? -1.360 -10.963 7.932 1.00 85.25 88 ALA A O 1
ATOM 662 N N . ARG A 1 89 ? -3.284 -10.219 8.828 1.00 85.25 89 ARG A N 1
ATOM 663 C CA . ARG A 1 89 ? -3.836 -11.551 9.104 1.00 85.25 89 ARG A CA 1
ATOM 664 C C . ARG A 1 89 ? -4.711 -12.057 7.956 1.00 85.25 89 ARG A C 1
ATOM 666 O O . ARG A 1 89 ? -4.689 -13.258 7.687 1.00 85.25 89 ARG A O 1
ATOM 673 N N . ARG A 1 90 ? -5.502 -11.170 7.345 1.00 81.44 90 ARG A N 1
ATOM 674 C CA . ARG A 1 90 ? -6.409 -11.437 6.221 1.00 81.44 90 ARG A CA 1
ATOM 675 C C . ARG A 1 90 ? -6.457 -10.244 5.281 1.00 81.44 90 ARG A C 1
ATOM 677 O O . ARG A 1 90 ? -6.389 -9.100 5.791 1.00 81.44 90 ARG A O 1
#

Mean predicted aligned error: 5.32 Å

Radius of gyration: 18.26 Å; Cα contacts (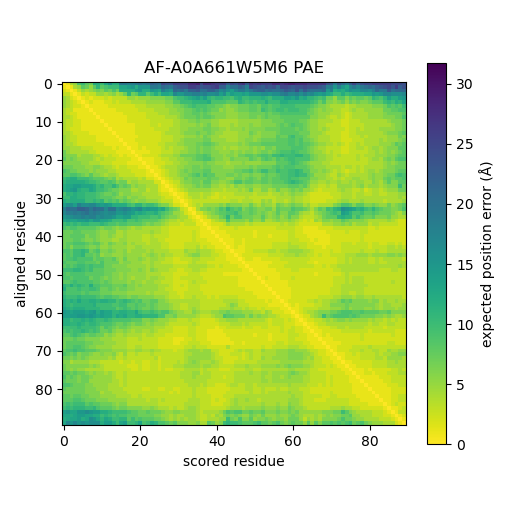8 Å, |Δi|>4): 103; chains: 1; bounding box: 35×20×54 Å